Protein AF-A0A7R9QTU4-F1 (afdb_monomer)

Radius of gyration: 20.36 Å; Cα contacts (8 Å, |Δi|>4): 72; chains: 1; bounding box: 44×52×50 Å

InterPro domains:
  IPR015424 Pyridoxal phosphate-dependent transferase [SSF53383] (35-101)

Organism: NCBI:txid334625

pLDDT: mean 74.2, std 18.22, range [35.91, 92.94]

Structure (mmCIF, N/CA/C/O backbone):
data_AF-A0A7R9QTU4-F1
#
_entry.id   AF-A0A7R9QTU4-F1
#
loop_
_atom_site.group_PDB
_atom_site.id
_atom_site.type_symbol
_atom_site.label_atom_id
_atom_site.label_alt_id
_atom_site.label_comp_id
_atom_site.label_asym_id
_atom_site.label_entity_id
_atom_site.label_seq_id
_atom_site.pdbx_PDB_ins_code
_atom_site.Cartn_x
_atom_site.Cartn_y
_atom_site.Cartn_z
_atom_site.occupancy
_atom_site.B_iso_or_equiv
_atom_site.auth_seq_id
_atom_site.auth_comp_id
_atom_site.auth_asym_id
_atom_site.auth_atom_id
_atom_site.pdbx_PDB_model_num
ATOM 1 N N . MET A 1 1 ? 15.751 38.425 15.610 1.00 39.59 1 MET A N 1
ATOM 2 C CA . MET A 1 1 ? 14.755 38.684 14.554 1.00 39.59 1 MET A CA 1
ATOM 3 C C . MET A 1 1 ? 14.793 37.510 13.602 1.00 39.59 1 MET A C 1
ATOM 5 O O . MET A 1 1 ? 15.747 37.362 12.850 1.00 39.59 1 MET A O 1
ATOM 9 N N . GLU A 1 2 ? 13.813 36.627 13.756 1.00 38.44 2 GLU A N 1
ATOM 10 C CA . GLU A 1 2 ? 13.523 35.531 12.838 1.00 38.44 2 GLU A CA 1
ATOM 11 C C . GLU A 1 2 ? 13.206 36.050 11.432 1.00 38.44 2 GLU A C 1
ATOM 13 O O . GLU A 1 2 ? 12.475 37.025 11.258 1.00 38.44 2 GLU A O 1
ATOM 18 N N . SER A 1 3 ? 13.699 35.340 10.424 1.00 39.09 3 SER A N 1
ATOM 19 C CA . SER A 1 3 ? 12.913 35.021 9.230 1.00 39.09 3 SER A CA 1
ATOM 20 C C . SER A 1 3 ? 13.586 33.835 8.546 1.00 39.09 3 SER A C 1
ATOM 22 O O . SER A 1 3 ? 14.649 33.966 7.952 1.00 39.09 3 SER A O 1
ATOM 24 N N . SER A 1 4 ? 13.151 32.620 8.870 1.00 41.69 4 SER A N 1
ATOM 25 C CA . SER A 1 4 ? 11.972 31.949 8.298 1.00 41.69 4 SER A CA 1
ATOM 26 C C . SER A 1 4 ? 12.301 31.353 6.936 1.00 41.69 4 SER A C 1
ATOM 28 O O . SER A 1 4 ? 12.465 32.040 5.927 1.00 41.69 4 SER A O 1
ATOM 30 N N . GLY A 1 5 ? 12.439 30.028 6.968 1.00 42.53 5 GLY A N 1
ATOM 31 C CA . GLY A 1 5 ? 12.763 29.180 5.841 1.00 42.53 5 GLY A CA 1
ATOM 32 C C . GLY A 1 5 ? 11.781 29.336 4.689 1.00 42.53 5 GLY A C 1
ATOM 33 O O . GLY A 1 5 ? 10.567 29.262 4.849 1.00 42.53 5 GLY A O 1
ATOM 34 N N . LYS A 1 6 ? 12.344 29.473 3.493 1.00 39.78 6 LYS A N 1
ATOM 35 C CA . LYS A 1 6 ? 11.637 29.244 2.238 1.00 39.78 6 LYS A CA 1
ATOM 36 C C . LYS A 1 6 ? 11.845 27.785 1.843 1.00 39.78 6 LYS A C 1
ATOM 38 O O . LYS A 1 6 ? 12.727 27.472 1.051 1.00 39.78 6 LYS A O 1
ATOM 43 N N . ARG A 1 7 ? 11.045 26.883 2.407 1.00 44.84 7 ARG A N 1
ATOM 44 C CA . ARG A 1 7 ? 10.741 25.604 1.757 1.00 44.84 7 ARG A CA 1
ATOM 45 C C . ARG A 1 7 ? 9.278 25.656 1.377 1.00 44.84 7 ARG A C 1
ATOM 47 O O . ARG A 1 7 ? 8.449 25.779 2.262 1.00 44.84 7 ARG A O 1
ATOM 54 N N . ASN A 1 8 ? 9.028 25.675 0.073 1.00 38.66 8 ASN A N 1
ATOM 55 C CA . ASN A 1 8 ? 7.932 24.996 -0.618 1.00 38.66 8 ASN A CA 1
ATOM 56 C C . ASN A 1 8 ? 8.049 25.370 -2.098 1.00 38.66 8 ASN A C 1
ATOM 58 O O . ASN A 1 8 ? 7.292 26.175 -2.635 1.00 38.66 8 ASN A O 1
ATOM 62 N N . LYS A 1 9 ? 9.077 24.813 -2.747 1.00 38.50 9 LYS A N 1
ATOM 63 C CA . LYS A 1 9 ? 9.057 24.661 -4.196 1.00 38.50 9 LYS A CA 1
ATOM 64 C C . LYS A 1 9 ? 8.179 23.440 -4.434 1.00 38.50 9 LYS A C 1
ATOM 66 O O . LYS A 1 9 ? 8.579 22.333 -4.104 1.00 38.50 9 LYS A O 1
ATOM 71 N N . VAL A 1 10 ? 6.954 23.676 -4.887 1.00 47.06 10 VAL A N 1
ATOM 72 C CA . VAL A 1 10 ? 6.084 22.622 -5.408 1.00 47.06 10 VAL A CA 1
ATOM 73 C C . VAL A 1 10 ? 6.837 22.017 -6.591 1.00 47.06 10 VAL A C 1
ATOM 75 O O . VAL A 1 10 ? 7.028 22.673 -7.618 1.00 47.06 10 VAL A O 1
ATOM 78 N N . ASP A 1 11 ? 7.392 20.825 -6.391 1.00 44.84 11 ASP A N 1
ATOM 79 C CA . ASP A 1 11 ? 8.145 20.113 -7.413 1.00 44.84 11 ASP A CA 1
ATOM 80 C C . ASP A 1 11 ? 7.155 19.635 -8.485 1.00 44.84 11 ASP A C 1
ATOM 82 O O . ASP A 1 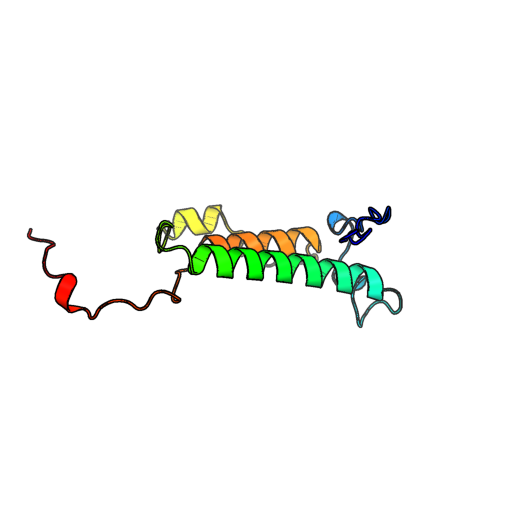11 ? 6.419 18.670 -8.304 1.00 44.84 11 ASP A O 1
ATOM 86 N N . ASN A 1 12 ? 7.121 20.356 -9.609 1.00 43.81 12 ASN A N 1
ATOM 87 C CA . ASN A 1 12 ? 6.246 20.143 -10.770 1.00 43.81 12 ASN A CA 1
ATOM 88 C C . ASN A 1 12 ? 6.561 18.854 -11.564 1.00 43.81 12 ASN A C 1
ATOM 90 O O . ASN A 1 12 ? 6.595 18.876 -12.792 1.00 43.81 12 ASN A O 1
ATOM 94 N N . ASN A 1 13 ? 6.827 17.732 -10.899 1.00 55.62 13 ASN A N 1
ATOM 95 C CA . ASN A 1 13 ? 7.030 16.445 -11.561 1.00 55.62 13 ASN A CA 1
ATOM 96 C C . ASN A 1 13 ? 6.441 15.293 -10.736 1.00 55.62 13 ASN A C 1
ATOM 98 O O . ASN A 1 13 ? 7.142 14.336 -10.408 1.00 55.62 13 ASN A O 1
ATOM 102 N N . THR A 1 14 ? 5.160 15.412 -10.379 1.00 67.56 14 THR A N 1
ATOM 103 C CA . THR A 1 14 ? 4.386 14.351 -9.725 1.00 67.56 14 THR A CA 1
ATOM 104 C C . THR A 1 14 ? 4.372 13.113 -10.617 1.00 67.56 14 THR A C 1
ATOM 106 O O . THR A 1 14 ? 3.795 13.121 -11.707 1.00 67.56 14 THR A O 1
ATOM 109 N N . ILE A 1 15 ? 5.049 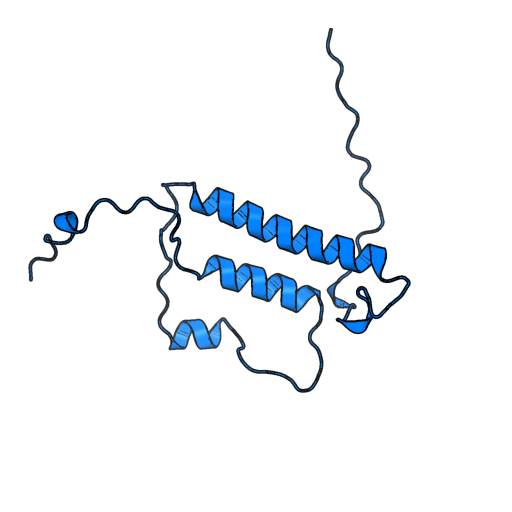12.052 -10.180 1.00 79.06 15 ILE A N 1
ATOM 110 C CA . ILE A 1 15 ? 5.104 10.791 -10.916 1.00 79.06 15 ILE A CA 1
ATOM 111 C C . ILE A 1 15 ? 3.754 10.104 -10.765 1.00 79.06 15 ILE A C 1
ATOM 113 O O . ILE A 1 15 ? 3.276 9.868 -9.658 1.00 79.06 15 ILE A O 1
ATOM 117 N N . ASN A 1 16 ? 3.124 9.780 -11.887 1.00 85.12 16 ASN A N 1
ATOM 118 C CA . ASN A 1 16 ? 1.833 9.120 -11.870 1.00 85.12 16 ASN A CA 1
ATOM 119 C C . ASN A 1 16 ? 2.024 7.600 -11.735 1.00 85.12 16 ASN A C 1
ATOM 121 O O . ASN A 1 16 ? 2.219 6.922 -12.744 1.00 85.12 16 ASN A O 1
ATOM 125 N N . LEU A 1 17 ? 1.968 7.057 -10.507 1.00 85.62 17 LEU A N 1
ATOM 126 C CA . LEU A 1 17 ? 2.239 5.624 -10.290 1.00 85.62 17 LEU A CA 1
ATOM 127 C C . LEU A 1 17 ? 1.147 4.697 -10.867 1.00 85.62 17 LEU A C 1
ATOM 129 O O . LEU A 1 17 ? 1.314 3.484 -10.835 1.00 85.62 17 LEU A O 1
ATOM 133 N N . SER A 1 18 ? 0.021 5.234 -11.368 1.00 88.00 18 SER A N 1
ATOM 134 C CA . SER A 1 18 ? -1.060 4.411 -11.950 1.00 88.00 18 SER A CA 1
ATOM 135 C C . SER A 1 18 ? -0.675 3.826 -13.303 1.00 88.00 18 SER A C 1
ATOM 137 O O . SER A 1 18 ? -1.326 2.917 -13.793 1.00 88.00 18 SER A O 1
ATOM 139 N N . LYS A 1 19 ? 0.384 4.363 -13.914 1.00 88.44 19 LYS A N 1
ATOM 140 C CA . LYS A 1 19 ? 0.927 3.899 -15.191 1.00 88.44 19 LYS A CA 1
ATOM 141 C C . LYS A 1 19 ? 2.196 3.069 -15.027 1.00 88.44 19 LYS A C 1
ATOM 143 O O . LYS A 1 19 ? 2.790 2.701 -16.032 1.00 88.44 19 LYS A O 1
ATOM 148 N N . LEU A 1 20 ? 2.640 2.862 -13.789 1.00 91.06 20 LEU A N 1
ATOM 149 C CA . LEU A 1 20 ? 3.878 2.161 -13.486 1.00 91.06 20 LEU A CA 1
ATOM 150 C C . LEU A 1 20 ? 3.580 0.739 -13.036 1.00 91.06 20 LEU A C 1
ATOM 152 O O . LEU A 1 20 ? 2.601 0.494 -12.328 1.00 91.06 20 LEU A O 1
ATOM 156 N N . LYS A 1 21 ? 4.483 -0.167 -13.389 1.00 92.06 21 LYS A N 1
ATOM 157 C CA . LYS A 1 21 ? 4.521 -1.561 -12.955 1.00 92.06 21 LYS A CA 1
ATOM 158 C C . LYS A 1 21 ? 5.803 -1.826 -12.164 1.00 92.06 21 LYS A C 1
ATOM 160 O O . LYS A 1 21 ? 6.688 -0.979 -12.058 1.00 92.06 21 LYS A O 1
ATOM 165 N N . TYR A 1 22 ? 5.927 -3.040 -11.629 1.00 89.25 22 TYR A N 1
ATOM 166 C CA . TYR A 1 22 ? 7.135 -3.476 -10.917 1.00 89.25 22 TYR A CA 1
ATOM 167 C C . TYR A 1 22 ? 8.406 -3.410 -11.785 1.00 89.25 22 TYR A C 1
ATOM 169 O O . TYR A 1 22 ? 9.505 -3.280 -11.253 1.00 89.25 22 TYR A O 1
ATOM 177 N N . THR A 1 23 ? 8.260 -3.470 -13.112 1.00 92.38 23 THR A N 1
ATOM 178 C CA . THR A 1 23 ? 9.358 -3.371 -14.080 1.00 92.38 23 THR A CA 1
ATOM 179 C C . THR A 1 23 ? 9.979 -1.981 -14.158 1.00 92.38 23 THR A C 1
ATOM 181 O O . THR A 1 23 ? 11.137 -1.877 -14.539 1.00 92.38 23 THR A O 1
ATOM 184 N N . ASP A 1 24 ? 9.245 -0.931 -13.776 1.00 91.56 24 ASP A N 1
ATOM 185 C CA . ASP A 1 24 ? 9.715 0.464 -13.808 1.00 91.56 24 ASP A CA 1
ATOM 186 C C . ASP A 1 24 ? 10.456 0.867 -12.519 1.00 91.56 24 ASP A C 1
ATOM 188 O O . ASP A 1 24 ? 10.830 2.027 -12.325 1.00 91.56 24 ASP A O 1
ATOM 192 N N . LEU A 1 25 ? 10.622 -0.077 -11.588 1.00 92.12 25 LEU A N 1
ATOM 193 C CA . LEU A 1 25 ? 11.275 0.133 -10.302 1.00 92.12 25 LEU A CA 1
ATOM 194 C C . LEU A 1 25 ? 12.684 -0.461 -10.293 1.00 92.12 25 LEU A C 1
ATOM 196 O O . LEU A 1 25 ? 13.028 -1.353 -11.071 1.00 92.12 25 LEU A O 1
ATOM 200 N N . PHE A 1 26 ? 13.504 -0.002 -9.352 1.00 88.75 26 PHE A N 1
ATOM 201 C CA . PHE A 1 26 ? 14.792 -0.627 -9.096 1.00 88.75 26 PHE A CA 1
ATOM 202 C C . PHE A 1 26 ? 14.636 -2.039 -8.513 1.00 88.75 26 PHE A C 1
ATOM 204 O O . PHE A 1 26 ? 13.756 -2.262 -7.681 1.00 88.75 26 PHE A O 1
ATOM 211 N N . PRO A 1 27 ? 15.527 -2.981 -8.877 1.00 90.38 27 PRO A N 1
ATOM 212 C CA . PRO A 1 27 ? 16.678 -2.834 -9.780 1.00 90.38 27 PRO A CA 1
ATOM 213 C C . PRO A 1 27 ? 16.375 -3.146 -11.262 1.00 90.38 27 PRO A C 1
ATOM 215 O O . PRO A 1 27 ? 17.315 -3.311 -12.030 1.00 90.38 27 PRO A O 1
ATOM 218 N N . ILE A 1 28 ? 15.105 -3.285 -11.663 1.00 91.56 28 ILE A N 1
ATOM 219 C CA . ILE A 1 28 ? 14.728 -3.753 -13.008 1.00 91.56 28 ILE A CA 1
ATOM 220 C C . ILE A 1 28 ? 14.952 -2.672 -14.073 1.00 91.56 28 ILE A C 1
ATOM 222 O O . ILE A 1 28 ? 15.561 -2.960 -15.101 1.00 91.56 28 ILE A O 1
ATOM 226 N N . ASP A 1 29 ? 14.506 -1.440 -13.821 1.00 90.44 29 ASP A N 1
ATOM 227 C CA . ASP A 1 29 ? 14.805 -0.289 -14.681 1.00 90.44 29 ASP A CA 1
ATOM 228 C C . ASP A 1 29 ? 15.965 0.527 -14.099 1.00 90.44 29 ASP A C 1
ATOM 230 O O . ASP A 1 29 ? 15.873 1.052 -12.989 1.00 90.44 29 ASP A O 1
ATOM 234 N N . GLU A 1 30 ? 17.044 0.703 -14.864 1.00 87.62 30 GLU A N 1
ATOM 235 C CA . GLU A 1 30 ? 18.194 1.540 -14.496 1.00 87.62 30 GLU A CA 1
ATOM 236 C C . GLU A 1 30 ? 17.821 3.024 -14.302 1.00 87.62 30 GLU A C 1
ATOM 238 O O . GLU A 1 30 ? 18.484 3.747 -13.553 1.00 87.62 30 GLU A O 1
ATOM 243 N N . ASN A 1 31 ? 16.724 3.484 -14.913 1.00 88.38 31 ASN A N 1
ATOM 244 C CA . ASN A 1 31 ? 16.171 4.827 -14.719 1.00 88.38 31 ASN A CA 1
ATOM 245 C C . ASN A 1 31 ? 15.062 4.876 -13.651 1.00 88.38 31 ASN A C 1
ATOM 247 O O . ASN A 1 31 ? 14.527 5.952 -13.352 1.00 88.38 31 ASN A O 1
ATOM 251 N N . GLY A 1 32 ? 14.790 3.746 -12.992 1.00 88.19 32 GLY A N 1
ATOM 252 C CA . GLY A 1 32 ? 13.737 3.558 -11.996 1.00 88.19 32 GLY A CA 1
ATOM 253 C C . GLY A 1 32 ? 13.953 4.299 -10.670 1.00 88.19 32 GLY A C 1
ATOM 254 O O . GLY A 1 32 ? 13.143 4.179 -9.750 1.00 88.19 32 GLY A O 1
ATOM 255 N N . SER A 1 33 ? 15.010 5.106 -10.532 1.00 90.31 33 SER A N 1
ATOM 256 C CA . SER A 1 33 ? 15.338 5.825 -9.289 1.00 90.31 33 SER A CA 1
ATOM 257 C C . SER A 1 33 ? 14.207 6.720 -8.791 1.00 90.31 33 SER A C 1
ATOM 259 O O . SER A 1 33 ? 13.814 6.660 -7.623 1.00 90.31 33 SER A O 1
ATOM 261 N N . LYS A 1 34 ? 13.667 7.554 -9.683 1.00 89.62 34 LYS A N 1
ATOM 262 C CA . LYS A 1 34 ? 12.584 8.483 -9.356 1.00 89.62 34 LYS A CA 1
ATOM 263 C C . LYS A 1 34 ? 11.283 7.757 -8.976 1.00 89.62 34 LYS A C 1
ATOM 265 O O . LYS A 1 34 ? 10.779 8.049 -7.892 1.00 89.62 34 LYS A O 1
ATOM 270 N N . PRO A 1 35 ? 10.745 6.824 -9.790 1.00 90.19 35 PRO A N 1
ATOM 271 C CA . PRO A 1 35 ? 9.515 6.113 -9.440 1.00 90.19 35 PRO A CA 1
ATOM 272 C C . PRO A 1 35 ? 9.665 5.248 -8.186 1.00 90.19 35 PRO A C 1
ATOM 274 O O . PRO A 1 35 ? 8.762 5.239 -7.354 1.00 90.19 35 PRO A O 1
ATOM 277 N N . THR A 1 36 ? 10.824 4.613 -7.980 1.00 90.75 36 THR A N 1
ATOM 278 C CA . THR A 1 36 ? 11.104 3.853 -6.749 1.00 90.75 36 THR A CA 1
ATOM 279 C C . THR A 1 36 ? 11.069 4.749 -5.520 1.00 90.75 36 THR A C 1
ATOM 281 O O . THR A 1 36 ? 10.443 4.405 -4.520 1.00 90.75 36 THR A O 1
ATOM 284 N N . LYS A 1 37 ? 11.712 5.921 -5.582 1.00 91.94 37 LYS A N 1
ATOM 285 C CA . LYS A 1 37 ? 11.699 6.871 -4.468 1.00 91.94 37 LYS A CA 1
ATOM 286 C C . LYS A 1 37 ? 10.280 7.335 -4.146 1.00 91.94 37 LYS A C 1
ATOM 288 O O . LYS A 1 37 ? 9.914 7.354 -2.977 1.00 91.94 37 LYS A O 1
ATOM 293 N N . GLU A 1 38 ? 9.503 7.699 -5.161 1.00 90.94 38 GLU A N 1
ATOM 294 C CA . GLU A 1 38 ? 8.124 8.161 -4.976 1.00 90.94 38 GLU A CA 1
ATOM 295 C C . GLU A 1 38 ? 7.234 7.069 -4.369 1.00 90.94 38 GLU A C 1
ATOM 297 O O . GLU A 1 38 ? 6.524 7.323 -3.400 1.00 90.94 38 GLU A O 1
ATOM 302 N N . PHE A 1 39 ? 7.331 5.836 -4.875 1.00 90.81 39 PHE A N 1
ATOM 303 C CA . PHE A 1 39 ? 6.626 4.685 -4.314 1.00 90.81 39 PHE A CA 1
ATOM 304 C C . PHE A 1 39 ? 6.943 4.491 -2.825 1.00 90.81 39 PHE A C 1
ATOM 306 O O . PHE A 1 39 ? 6.034 4.415 -1.999 1.00 90.81 39 PHE A O 1
ATOM 313 N N . LEU A 1 40 ? 8.229 4.473 -2.463 1.00 92.94 40 LEU A N 1
ATOM 314 C CA . LEU A 1 40 ? 8.650 4.289 -1.073 1.00 92.94 40 LEU A CA 1
ATOM 315 C C . LEU A 1 40 ? 8.203 5.440 -0.165 1.00 92.94 40 LEU A C 1
ATOM 317 O O . LEU A 1 40 ? 7.835 5.194 0.982 1.00 92.94 40 LEU A O 1
ATOM 321 N N . LEU A 1 41 ? 8.213 6.682 -0.660 1.00 92.50 41 LEU A N 1
ATOM 322 C CA . LEU A 1 41 ? 7.722 7.836 0.097 1.00 92.50 41 LEU A CA 1
ATOM 323 C C . LEU A 1 41 ? 6.228 7.709 0.409 1.00 92.50 41 LEU A C 1
ATOM 325 O O . LEU A 1 41 ? 5.852 7.915 1.559 1.00 92.50 41 LEU A O 1
ATOM 329 N N . GLN A 1 42 ? 5.402 7.305 -0.561 1.00 90.81 42 GLN A N 1
ATOM 330 C CA . GLN A 1 42 ? 3.966 7.101 -0.329 1.00 90.81 42 GLN A CA 1
ATOM 331 C C . GLN A 1 42 ? 3.698 5.964 0.664 1.00 90.81 42 GLN A C 1
ATOM 333 O O . GLN A 1 42 ? 2.849 6.099 1.542 1.00 90.81 42 GLN A O 1
ATOM 338 N N . VAL A 1 43 ? 4.448 4.860 0.586 1.00 91.12 43 VAL A N 1
ATOM 339 C CA . VAL A 1 43 ? 4.335 3.769 1.571 1.00 91.12 43 VAL A CA 1
ATOM 340 C C . VAL A 1 43 ? 4.718 4.257 2.972 1.00 91.12 43 VAL A C 1
ATOM 342 O O . VAL A 1 43 ? 4.004 3.983 3.935 1.00 91.12 43 VAL A O 1
ATOM 345 N N . MET A 1 44 ? 5.808 5.018 3.097 1.00 92.12 44 MET A N 1
ATOM 346 C CA . MET A 1 44 ? 6.231 5.588 4.379 1.00 92.12 44 MET A CA 1
ATOM 347 C C . MET A 1 44 ? 5.223 6.586 4.946 1.00 92.12 44 MET A C 1
ATOM 349 O O . MET A 1 44 ? 4.986 6.570 6.150 1.00 92.12 44 MET A O 1
ATOM 353 N N . GLU A 1 45 ? 4.601 7.416 4.109 1.00 91.00 45 GLU A N 1
ATOM 354 C CA . GLU A 1 45 ? 3.534 8.329 4.529 1.00 91.00 45 GLU A CA 1
ATOM 355 C C . GLU A 1 45 ? 2.351 7.560 5.131 1.00 91.00 45 GLU A C 1
ATOM 357 O O . GLU A 1 45 ? 1.906 7.885 6.228 1.00 91.00 45 GLU A O 1
ATOM 362 N N . ILE A 1 46 ? 1.917 6.466 4.491 1.00 90.19 46 ILE A N 1
ATOM 363 C CA . ILE A 1 4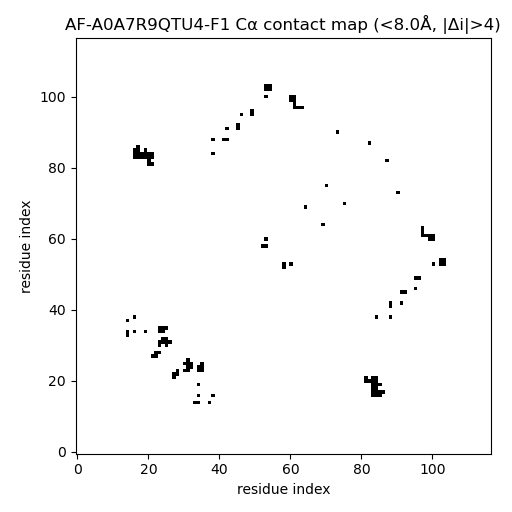6 ? 0.858 5.599 5.031 1.00 90.19 46 ILE A CA 1
ATOM 364 C C . ILE A 1 46 ? 1.279 4.989 6.380 1.00 90.19 46 ILE A C 1
ATOM 366 O O . ILE A 1 46 ? 0.471 4.924 7.310 1.00 90.19 46 ILE A O 1
ATOM 370 N N . CYS A 1 47 ? 2.531 4.543 6.513 1.00 88.19 47 CYS A N 1
ATOM 371 C CA . CYS A 1 47 ? 3.037 4.006 7.776 1.00 88.19 47 CYS A CA 1
ATOM 372 C C . CYS A 1 47 ? 3.054 5.061 8.893 1.00 88.19 47 CYS A C 1
ATOM 374 O O . CYS A 1 47 ? 2.657 4.754 10.016 1.00 88.19 47 CYS A O 1
ATOM 376 N N . LEU A 1 48 ? 3.492 6.288 8.601 1.00 87.19 48 LEU A N 1
ATOM 377 C CA . LEU A 1 48 ? 3.515 7.390 9.568 1.00 87.19 48 LEU A CA 1
ATOM 378 C C . LEU A 1 48 ? 2.098 7.782 9.996 1.00 87.19 48 LEU A C 1
ATOM 380 O O . LEU A 1 48 ? 1.822 7.839 11.193 1.00 87.19 48 LEU A O 1
ATOM 384 N N . ASP A 1 49 ? 1.179 7.911 9.039 1.00 86.56 49 ASP A N 1
ATOM 385 C CA . ASP A 1 49 ? -0.246 8.125 9.301 1.00 86.56 49 ASP A CA 1
ATOM 386 C C . ASP A 1 49 ? -0.828 7.046 10.221 1.00 86.56 49 ASP A C 1
ATOM 388 O O . ASP A 1 49 ? -1.647 7.329 11.102 1.00 86.56 49 ASP A O 1
ATOM 392 N N . PHE A 1 50 ? -0.437 5.787 10.008 1.00 83.12 50 PHE A N 1
ATOM 393 C CA . PHE A 1 50 ? -0.863 4.680 10.854 1.00 83.12 50 PHE A CA 1
ATOM 394 C C . PHE A 1 50 ? -0.279 4.779 12.268 1.00 83.12 50 PHE A C 1
ATOM 396 O O . PHE A 1 50 ? -1.004 4.529 13.232 1.00 83.12 50 PHE A O 1
ATOM 403 N N . ILE A 1 51 ? 0.995 5.150 12.414 1.00 83.31 51 ILE A N 1
ATOM 404 C CA . ILE A 1 51 ? 1.646 5.334 13.719 1.00 83.31 51 ILE A CA 1
ATOM 405 C C . ILE A 1 51 ? 0.952 6.451 14.505 1.00 83.31 51 ILE A C 1
ATOM 407 O O . ILE A 1 51 ? 0.583 6.240 15.661 1.00 83.31 51 ILE A O 1
ATOM 411 N N . ASP A 1 52 ? 0.700 7.598 13.874 1.00 83.38 52 ASP A N 1
ATOM 412 C CA . ASP A 1 52 ? 0.024 8.733 14.508 1.00 83.38 52 ASP A CA 1
ATOM 413 C C . ASP A 1 52 ? -1.391 8.352 14.959 1.00 83.38 52 ASP A C 1
ATOM 415 O O . ASP A 1 52 ? -1.760 8.551 16.119 1.00 83.38 52 ASP A O 1
ATOM 419 N N . LYS A 1 53 ? -2.160 7.690 14.084 1.00 78.00 53 LYS A N 1
ATOM 420 C CA . LYS A 1 53 ? -3.501 7.178 14.419 1.00 78.00 53 LYS A CA 1
ATOM 421 C C . LYS A 1 53 ? -3.477 6.062 15.458 1.00 78.00 53 LYS A C 1
ATOM 423 O O . LYS A 1 53 ? -4.489 5.839 16.116 1.00 78.00 53 LYS A O 1
ATOM 428 N N . SER A 1 54 ? -2.393 5.303 15.576 1.00 70.88 54 SER A N 1
ATOM 429 C CA . SER A 1 54 ? -2.274 4.233 16.573 1.00 70.88 54 SER A CA 1
ATOM 430 C C . SER A 1 54 ? -1.934 4.769 17.957 1.00 70.88 54 SER A C 1
ATOM 432 O O . SER A 1 54 ? -2.340 4.174 18.949 1.00 70.88 54 SER A O 1
ATOM 434 N N . ASN A 1 55 ? -1.236 5.903 18.027 1.00 72.12 55 ASN A N 1
ATOM 435 C CA . ASN A 1 55 ? -0.916 6.581 19.282 1.00 72.12 55 ASN A CA 1
ATOM 436 C C . ASN A 1 55 ? -2.071 7.452 19.812 1.00 72.12 55 ASN A C 1
ATOM 438 O O . ASN A 1 55 ? -2.072 7.827 20.987 1.00 72.12 55 ASN A O 1
ATOM 442 N N . ASP A 1 56 ? -3.062 7.770 18.976 1.00 73.19 56 ASP A N 1
ATOM 443 C CA . ASP A 1 56 ? -4.258 8.504 19.384 1.00 73.19 56 ASP A CA 1
ATOM 444 C C . ASP A 1 56 ? -5.266 7.600 20.122 1.00 73.19 56 ASP A C 1
ATOM 446 O O . ASP A 1 56 ? -6.011 6.828 19.514 1.00 73.19 56 ASP A O 1
ATOM 450 N N . ARG A 1 57 ? -5.340 7.765 21.450 1.00 63.41 57 ARG A N 1
ATOM 451 C CA . ARG A 1 57 ? -6.258 7.048 22.360 1.00 63.41 57 ARG A CA 1
ATOM 452 C C . ARG A 1 57 ? -7.747 7.336 22.126 1.00 63.41 57 ARG A C 1
ATOM 454 O O . ARG A 1 57 ? -8.592 6.699 22.747 1.00 63.41 57 ARG A O 1
ATOM 461 N N . THR A 1 58 ? -8.093 8.313 21.286 1.00 64.56 58 THR A N 1
ATOM 462 C CA . THR A 1 58 ? -9.493 8.606 20.927 1.00 64.56 58 THR A CA 1
ATOM 463 C C . THR A 1 58 ? -9.983 7.791 19.732 1.00 64.56 58 THR A C 1
ATOM 465 O O . THR A 1 58 ? -11.183 7.745 19.449 1.00 64.56 58 THR A O 1
ATOM 468 N N . THR A 1 59 ? -9.072 7.118 19.030 1.00 60.75 59 THR A N 1
ATOM 469 C CA . THR A 1 59 ? -9.403 6.321 17.852 1.00 60.75 59 THR A CA 1
ATOM 470 C C . THR A 1 59 ? -9.798 4.898 18.237 1.00 60.75 59 THR A C 1
ATOM 472 O O . THR A 1 59 ? -9.301 4.325 19.203 1.00 60.75 59 THR A O 1
ATOM 475 N N . LYS A 1 60 ? -10.702 4.286 17.463 1.00 61.00 60 LYS A N 1
ATOM 476 C CA . LYS A 1 60 ? -11.106 2.893 17.696 1.00 61.00 60 LYS A CA 1
ATOM 477 C C . LYS A 1 60 ? -9.883 1.969 17.581 1.00 61.00 60 LYS A C 1
ATOM 479 O O . LYS A 1 60 ? -9.137 2.054 16.604 1.00 61.00 60 LYS A O 1
ATOM 484 N N . ILE A 1 61 ? -9.729 1.074 18.561 1.00 60.47 61 ILE A N 1
ATOM 485 C CA . ILE A 1 61 ? -8.695 0.021 18.613 1.00 60.47 61 ILE A CA 1
ATOM 486 C C . ILE A 1 61 ? -8.796 -0.897 17.386 1.00 60.47 61 ILE A C 1
ATOM 488 O O . ILE A 1 61 ? -7.792 -1.343 16.832 1.00 60.47 61 ILE A O 1
ATOM 492 N N . LEU A 1 62 ? -10.031 -1.152 16.950 1.00 67.19 62 LEU A N 1
ATOM 493 C CA . LEU A 1 62 ? -10.358 -1.952 15.782 1.00 67.19 62 LEU A CA 1
ATOM 494 C C . LEU A 1 62 ? -11.736 -1.546 15.253 1.00 67.19 62 LEU A C 1
ATOM 496 O O . LEU A 1 62 ? -12.687 -1.393 16.024 1.00 67.19 62 LEU A O 1
ATOM 500 N N . GLU A 1 63 ? -11.863 -1.430 13.935 1.00 67.31 63 GLU A N 1
ATOM 501 C CA . GLU A 1 63 ? -13.164 -1.485 13.277 1.00 67.31 63 GLU A CA 1
ATOM 502 C C . GLU A 1 63 ? -13.427 -2.940 12.882 1.00 67.31 63 GLU A C 1
ATOM 504 O O . GLU A 1 63 ? -12.845 -3.457 11.927 1.00 67.31 63 GLU A O 1
ATOM 509 N N . PHE A 1 64 ? -14.233 -3.642 13.683 1.00 73.62 64 PHE A N 1
ATOM 510 C CA . PHE A 1 64 ? -14.486 -5.065 13.470 1.00 73.62 64 PHE A CA 1
ATOM 511 C C . PHE A 1 64 ? -15.333 -5.277 12.216 1.00 73.62 64 PHE A C 1
ATOM 513 O O . PHE A 1 64 ? -16.441 -4.753 12.118 1.00 73.62 64 PHE A O 1
ATOM 520 N N . HIS A 1 65 ? -14.820 -6.098 11.305 1.00 79.69 65 HIS A N 1
ATOM 521 C CA . HIS A 1 65 ? -15.508 -6.533 10.097 1.00 79.69 65 HIS A CA 1
ATOM 522 C C . HIS A 1 65 ? -15.556 -8.056 10.075 1.00 79.69 65 HIS A C 1
ATOM 524 O O . HIS A 1 65 ? -14.587 -8.731 10.434 1.00 79.69 65 HIS A O 1
ATOM 530 N N . LYS A 1 66 ? -16.682 -8.617 9.635 1.00 78.88 66 LYS A N 1
ATOM 531 C CA . LYS A 1 66 ? -16.797 -10.066 9.456 1.00 78.88 66 LYS A CA 1
ATOM 532 C C . LYS A 1 66 ? -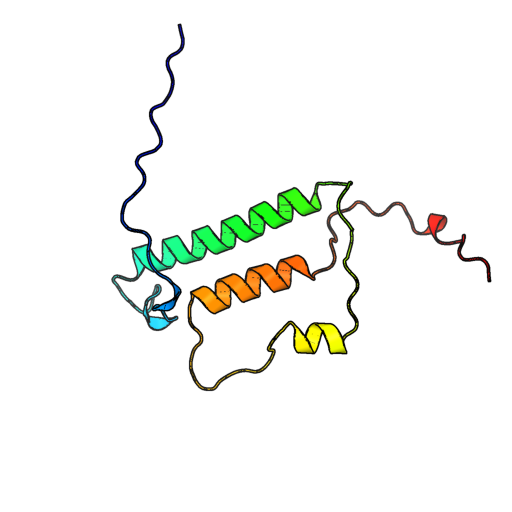15.875 -10.523 8.319 1.00 78.88 66 LYS A C 1
ATOM 534 O O . LYS A 1 66 ? -15.666 -9.773 7.365 1.00 78.88 66 LYS A O 1
ATOM 539 N N . PRO A 1 67 ? -15.396 -11.780 8.335 1.00 81.38 67 PRO A N 1
ATOM 540 C CA . PRO A 1 67 ? -14.549 -12.304 7.262 1.00 81.38 67 PRO A CA 1
ATOM 541 C C . PRO A 1 67 ? -15.150 -12.138 5.857 1.00 81.38 67 PRO A C 1
ATOM 543 O O . PRO A 1 67 ? -14.424 -11.877 4.905 1.00 81.38 67 PRO A O 1
ATOM 546 N N . GLU A 1 68 ? -16.473 -12.256 5.715 1.00 83.38 68 GLU A N 1
ATOM 547 C CA . GLU A 1 68 ? -17.173 -12.056 4.437 1.00 83.38 68 GLU A CA 1
ATOM 548 C C . GLU A 1 68 ? -17.189 -10.596 3.967 1.00 83.38 68 GLU A C 1
ATOM 550 O O . GLU A 1 68 ? -17.207 -10.341 2.767 1.00 83.38 68 GLU A O 1
ATOM 555 N N . GLU A 1 69 ? -17.188 -9.639 4.896 1.00 80.31 69 GLU A N 1
ATOM 556 C CA . GLU A 1 69 ? -17.122 -8.207 4.592 1.00 80.31 69 GLU A CA 1
ATOM 557 C C . GLU A 1 69 ? -15.700 -7.836 4.165 1.00 80.31 69 GLU A C 1
ATOM 559 O O . GLU A 1 69 ? -15.519 -7.189 3.137 1.00 80.31 69 GLU A O 1
ATOM 564 N N . LEU A 1 70 ? -14.686 -8.347 4.873 1.00 80.25 70 LEU A N 1
ATOM 565 C CA . LEU A 1 70 ? -13.277 -8.164 4.508 1.00 80.25 70 LEU A CA 1
ATOM 566 C C . LEU A 1 70 ? -12.956 -8.763 3.136 1.00 80.25 70 LEU A C 1
ATOM 568 O O . LEU A 1 70 ? -12.300 -8.115 2.335 1.00 80.25 70 LEU A O 1
ATOM 572 N N . LYS A 1 71 ? -13.478 -9.952 2.813 1.00 80.81 71 LYS A N 1
ATOM 573 C CA . LYS A 1 71 ? -13.312 -10.568 1.482 1.00 80.81 71 LYS A CA 1
ATOM 574 C C . LYS A 1 71 ? -13.967 -9.789 0.336 1.00 80.81 71 LYS A C 1
ATOM 576 O O . LYS A 1 71 ? -13.675 -10.074 -0.816 1.00 80.81 71 LYS A O 1
ATOM 581 N N . LYS A 1 72 ? -14.889 -8.866 0.630 1.00 79.44 72 LYS A N 1
ATOM 582 C CA . LYS A 1 72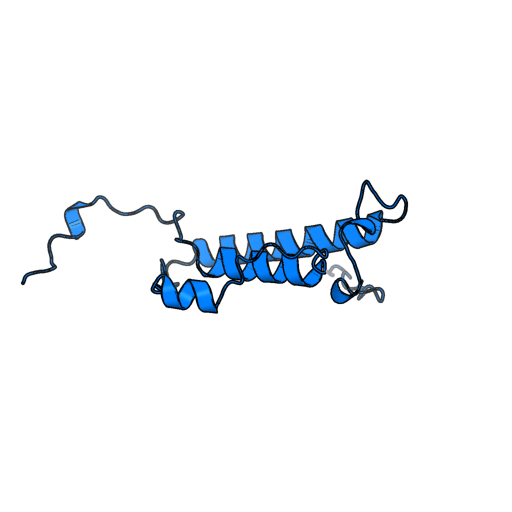 ? -15.475 -7.955 -0.371 1.00 79.44 72 LYS A CA 1
ATOM 583 C C . LYS A 1 72 ? -14.688 -6.653 -0.496 1.00 79.44 72 LYS A C 1
ATOM 585 O O . LYS A 1 72 ? -14.751 -6.018 -1.540 1.00 79.44 72 LYS A O 1
ATOM 590 N N . LEU A 1 73 ? -14.016 -6.245 0.579 1.00 76.69 73 LEU A N 1
ATOM 591 C CA . LEU A 1 73 ? -13.179 -5.047 0.636 1.00 76.69 73 LEU A CA 1
ATOM 592 C C . LEU A 1 73 ? -11.796 -5.292 0.028 1.00 76.69 73 LEU A C 1
ATOM 594 O O . LEU A 1 73 ? -11.257 -4.411 -0.626 1.00 76.69 73 LEU A O 1
ATOM 598 N N . PHE A 1 74 ? -11.251 -6.488 0.232 1.00 80.25 74 PHE A N 1
ATOM 599 C CA . PHE A 1 74 ? -9.940 -6.891 -0.249 1.00 80.25 74 PHE A CA 1
ATOM 600 C C . PHE A 1 74 ? -10.074 -7.930 -1.351 1.00 80.25 74 PHE A C 1
ATOM 602 O O . PHE A 1 74 ? -10.655 -9.000 -1.139 1.00 80.25 74 PHE A O 1
ATOM 609 N N . ASP A 1 75 ? -9.484 -7.636 -2.505 1.00 80.00 75 ASP A N 1
ATOM 610 C CA . ASP A 1 75 ? -9.252 -8.649 -3.520 1.00 80.00 75 ASP A CA 1
ATOM 611 C C . ASP A 1 75 ? -7.982 -9.433 -3.166 1.00 80.00 75 ASP A C 1
ATOM 613 O O . ASP A 1 75 ? -6.864 -8.947 -3.303 1.00 80.00 75 ASP A O 1
ATOM 617 N N . PHE A 1 76 ? -8.168 -10.651 -2.657 1.00 81.75 76 PHE A N 1
ATOM 618 C CA . PHE A 1 76 ? -7.072 -11.577 -2.363 1.00 81.75 76 PHE A CA 1
ATOM 619 C C . PHE A 1 76 ? -6.723 -12.477 -3.557 1.00 81.75 76 PHE A C 1
ATOM 621 O O . PHE A 1 76 ? -5.958 -13.432 -3.394 1.00 81.75 76 PHE A O 1
ATOM 628 N N . SER A 1 77 ? -7.319 -12.247 -4.733 1.00 84.19 77 SER A N 1
ATOM 629 C CA . SER A 1 77 ? -6.941 -12.974 -5.940 1.00 84.19 77 SER A CA 1
ATOM 630 C C . SER A 1 77 ? -5.531 -12.574 -6.377 1.00 84.19 77 SER A C 1
ATOM 632 O O . SER A 1 77 ? -5.103 -11.433 -6.223 1.00 84.19 77 SER A O 1
ATOM 634 N N . ILE A 1 78 ? -4.776 -13.550 -6.881 1.00 83.94 78 ILE A N 1
ATOM 635 C CA . ILE A 1 78 ? -3.449 -13.317 -7.448 1.00 83.94 78 ILE A CA 1
ATOM 636 C C . ILE A 1 78 ? -3.642 -13.325 -8.966 1.00 83.94 78 ILE A C 1
ATOM 638 O O . ILE A 1 78 ? -3.846 -14.408 -9.521 1.00 83.94 78 ILE A O 1
ATOM 642 N N . PRO A 1 79 ? -3.667 -12.156 -9.628 1.00 85.81 79 PRO A N 1
ATOM 643 C CA . PRO A 1 79 ? -3.833 -12.094 -11.073 1.00 85.81 79 PRO A CA 1
ATOM 644 C C . PRO A 1 79 ? -2.578 -12.602 -11.794 1.00 85.81 79 PRO A C 1
ATOM 646 O O . PRO A 1 79 ? -1.465 -12.480 -11.282 1.00 85.81 79 PRO A O 1
ATOM 649 N N . ASP A 1 80 ? -2.762 -13.130 -13.007 1.00 86.88 80 ASP A N 1
ATOM 650 C CA . ASP A 1 80 ? -1.649 -13.516 -13.889 1.00 86.88 80 ASP A CA 1
ATOM 651 C C . ASP A 1 80 ? -0.865 -12.286 -14.389 1.00 86.88 80 ASP A C 1
ATOM 653 O O . ASP A 1 80 ? 0.342 -12.355 -14.616 1.00 86.88 80 ASP A O 1
ATOM 657 N N . GLU A 1 81 ? -1.550 -11.147 -14.532 1.00 86.75 81 GLU A N 1
ATOM 658 C CA . GLU A 1 81 ? -0.964 -9.870 -14.944 1.00 86.75 81 GLU A CA 1
ATOM 659 C C . GLU A 1 81 ? -0.559 -9.016 -13.731 1.00 86.75 81 GLU A C 1
ATOM 661 O O . GLU A 1 81 ? -1.294 -8.947 -12.741 1.00 86.75 81 GLU A O 1
ATOM 666 N N . PRO A 1 82 ? 0.576 -8.296 -13.797 1.00 85.75 82 PRO A N 1
ATOM 667 C CA . PRO A 1 82 ? 1.044 -7.478 -12.689 1.00 85.75 82 PRO A CA 1
ATOM 668 C C . PRO A 1 82 ? 0.123 -6.281 -12.432 1.00 85.75 82 PRO A C 1
ATOM 670 O O . PRO A 1 82 ? -0.288 -5.565 -13.351 1.00 85.75 82 PRO A O 1
ATOM 673 N N . LEU A 1 83 ? -0.128 -5.999 -11.155 1.00 86.50 83 LEU A N 1
ATOM 674 C CA . LEU A 1 83 ? -0.867 -4.816 -10.717 1.00 86.50 83 LEU A CA 1
ATOM 675 C C . LEU A 1 83 ? -0.058 -3.525 -10.918 1.00 86.50 83 LEU A C 1
ATOM 677 O O . LEU A 1 83 ? 1.174 -3.533 -10.986 1.00 86.50 83 LEU A O 1
ATOM 681 N N . ASP A 1 84 ? -0.771 -2.404 -11.029 1.00 91.56 84 ASP A N 1
ATOM 682 C CA . ASP A 1 84 ? -0.158 -1.073 -11.047 1.00 91.56 84 ASP A CA 1
ATOM 683 C C . ASP A 1 84 ? 0.425 -0.719 -9.678 1.00 91.56 84 ASP A C 1
ATOM 685 O O . ASP A 1 84 ? -0.122 -1.084 -8.636 1.00 91.56 84 ASP A O 1
ATOM 689 N N . ILE A 1 85 ? 1.494 0.077 -9.664 1.00 91.00 85 ILE A N 1
ATOM 690 C CA . ILE A 1 85 ? 2.129 0.511 -8.414 1.00 91.00 85 ILE A CA 1
ATOM 691 C C . ILE A 1 85 ? 1.157 1.312 -7.530 1.00 91.00 85 ILE A C 1
ATOM 693 O O . ILE A 1 85 ? 1.187 1.162 -6.310 1.00 91.00 85 ILE A O 1
ATOM 697 N N . GLN A 1 86 ? 0.248 2.115 -8.105 1.00 90.44 86 GLN A N 1
ATOM 698 C CA . GLN A 1 86 ? -0.806 2.774 -7.310 1.00 90.44 86 GLN A CA 1
ATOM 699 C C . GLN A 1 86 ? -1.726 1.783 -6.594 1.00 90.44 86 GLN A C 1
ATOM 701 O O . GLN A 1 86 ? -2.145 2.071 -5.475 1.00 90.44 86 GLN A O 1
ATOM 706 N N . GLN A 1 87 ? -2.045 0.642 -7.211 1.00 89.19 87 GLN A N 1
ATOM 707 C CA . GLN A 1 87 ? -2.926 -0.339 -6.585 1.00 89.19 87 GLN A CA 1
ATOM 708 C C . GLN A 1 87 ? -2.264 -0.919 -5.336 1.00 89.19 87 GLN A C 1
ATOM 710 O O . GLN A 1 87 ? -2.869 -0.896 -4.274 1.00 89.19 87 GLN A O 1
ATOM 715 N N . ILE A 1 88 ? -0.978 -1.273 -5.424 1.00 89.38 88 ILE A N 1
ATOM 716 C CA . ILE A 1 88 ? -0.198 -1.775 -4.283 1.00 89.38 88 ILE A CA 1
ATOM 717 C C . ILE A 1 88 ? -0.179 -0.757 -3.131 1.00 89.38 88 ILE A C 1
ATOM 719 O O . ILE A 1 88 ? -0.345 -1.122 -1.970 1.00 89.38 88 ILE A O 1
ATOM 723 N N . VAL A 1 89 ? -0.010 0.535 -3.434 1.00 90.19 89 VAL A N 1
ATOM 724 C CA . VAL A 1 89 ? -0.052 1.601 -2.415 1.00 90.19 89 VAL A CA 1
ATOM 725 C C . VAL A 1 89 ? -1.430 1.677 -1.742 1.00 90.19 89 VAL A C 1
ATOM 727 O O . VAL A 1 89 ? -1.513 1.852 -0.524 1.00 90.19 89 VAL A O 1
ATOM 730 N N . ASN A 1 90 ? -2.513 1.531 -2.508 1.00 88.88 90 ASN A N 1
ATOM 731 C CA . ASN A 1 90 ? -3.870 1.503 -1.961 1.00 88.88 90 ASN A CA 1
ATOM 732 C C . ASN A 1 90 ? -4.108 0.255 -1.103 1.00 88.88 90 ASN A C 1
ATOM 734 O O . ASN A 1 90 ? -4.612 0.385 0.011 1.00 88.88 90 ASN A O 1
ATOM 738 N N . ASP A 1 91 ? -3.643 -0.909 -1.552 1.00 87.44 91 ASP A N 1
ATOM 739 C CA . ASP A 1 91 ? -3.745 -2.163 -0.808 1.00 87.44 91 ASP A CA 1
ATOM 740 C C . ASP A 1 91 ? -2.998 -2.067 0.533 1.00 87.44 91 ASP A C 1
ATOM 742 O O . ASP A 1 91 ? -3.519 -2.481 1.569 1.00 87.44 91 ASP A O 1
ATOM 746 N N . CYS A 1 92 ? -1.810 -1.442 0.560 1.00 88.94 92 CYS A N 1
ATOM 747 C CA . CYS A 1 92 ? -1.087 -1.158 1.804 1.00 88.94 92 CYS A CA 1
ATOM 748 C C . CYS A 1 92 ? -1.893 -0.258 2.752 1.00 88.94 92 CYS A C 1
ATOM 750 O O . CYS A 1 92 ? -1.915 -0.496 3.962 1.00 88.94 92 CYS A O 1
ATOM 752 N N . ARG A 1 93 ? -2.563 0.773 2.221 1.00 88.00 93 ARG A N 1
ATOM 753 C CA . ARG A 1 93 ? -3.403 1.678 3.018 1.00 88.00 93 ARG A CA 1
ATOM 754 C C . ARG A 1 93 ? -4.583 0.940 3.635 1.00 88.00 93 ARG A C 1
ATOM 756 O O . ARG A 1 93 ? -4.840 1.108 4.828 1.00 88.00 93 ARG A O 1
ATOM 763 N N . ASP A 1 94 ? -5.274 0.125 2.851 1.00 86.19 94 ASP A N 1
ATOM 764 C CA . ASP A 1 94 ? -6.432 -0.619 3.331 1.00 86.19 94 ASP A CA 1
ATOM 765 C C . ASP A 1 94 ? -6.010 -1.700 4.332 1.00 86.19 94 ASP A C 1
ATOM 767 O O . ASP A 1 94 ? -6.602 -1.800 5.409 1.00 86.19 94 ASP A O 1
ATOM 771 N N . ALA A 1 95 ? -4.918 -2.425 4.074 1.00 86.25 95 ALA A N 1
ATOM 772 C CA . ALA A 1 95 ? -4.382 -3.413 5.010 1.00 86.25 95 ALA A CA 1
ATOM 773 C C . ALA A 1 95 ? -4.074 -2.792 6.385 1.00 86.25 95 ALA A C 1
ATOM 775 O O . ALA A 1 95 ? -4.479 -3.330 7.417 1.00 86.25 95 ALA A O 1
ATOM 776 N N . LEU A 1 96 ? -3.428 -1.620 6.410 1.00 82.50 96 LEU A N 1
ATOM 777 C CA . LEU A 1 96 ? -3.112 -0.906 7.652 1.00 82.50 96 LEU A CA 1
ATOM 778 C C . LEU A 1 96 ? -4.346 -0.270 8.317 1.00 82.50 96 LEU A C 1
ATOM 780 O O . LEU A 1 96 ? -4.335 -0.034 9.524 1.00 82.50 96 LEU A O 1
ATOM 784 N N . LYS A 1 97 ? -5.417 0.006 7.568 1.00 80.12 97 LYS A N 1
ATOM 785 C CA . LYS A 1 97 ? -6.672 0.547 8.109 1.00 80.12 97 LYS A CA 1
ATOM 786 C C . LYS A 1 97 ? -7.485 -0.510 8.856 1.00 80.12 97 LYS A C 1
ATOM 788 O O . LYS A 1 97 ? -8.076 -0.197 9.888 1.00 80.12 97 LYS A O 1
ATOM 793 N N . TYR A 1 98 ? -7.524 -1.735 8.336 1.00 77.44 98 TYR A N 1
ATOM 794 C CA . TYR A 1 98 ? -8.341 -2.821 8.886 1.00 77.44 98 TYR A CA 1
ATOM 795 C C . TYR A 1 98 ? -7.569 -3.763 9.828 1.00 77.44 98 TYR A C 1
ATOM 797 O O . TYR A 1 98 ? -8.163 -4.695 10.374 1.00 77.44 98 TYR A O 1
ATOM 805 N N . GLN A 1 99 ? -6.270 -3.533 10.056 1.00 76.81 99 GLN A N 1
ATOM 806 C CA . GLN A 1 99 ? -5.499 -4.306 11.033 1.00 76.81 99 GLN A CA 1
ATOM 807 C C . GLN A 1 99 ? -5.863 -3.966 12.487 1.00 76.81 99 GLN A C 1
ATOM 809 O O . GLN A 1 99 ? -6.349 -2.880 12.808 1.00 76.81 99 GLN A O 1
ATOM 814 N N . VAL A 1 100 ? -5.554 -4.895 13.393 1.00 70.44 100 VAL A N 1
ATOM 815 C CA . VAL A 1 100 ? -5.670 -4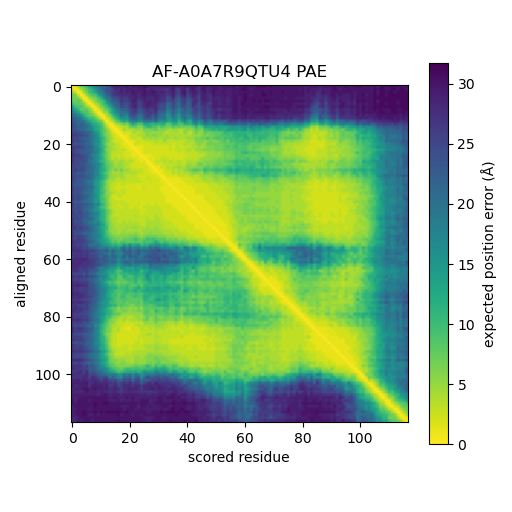.678 14.840 1.00 70.44 100 VAL A CA 1
ATOM 816 C C . VAL A 1 100 ? -4.552 -3.750 15.309 1.00 70.44 100 VAL A C 1
ATOM 818 O O . VAL A 1 100 ? -3.376 -4.019 15.064 1.00 70.44 100 VAL A O 1
ATOM 821 N N . LYS A 1 101 ? -4.894 -2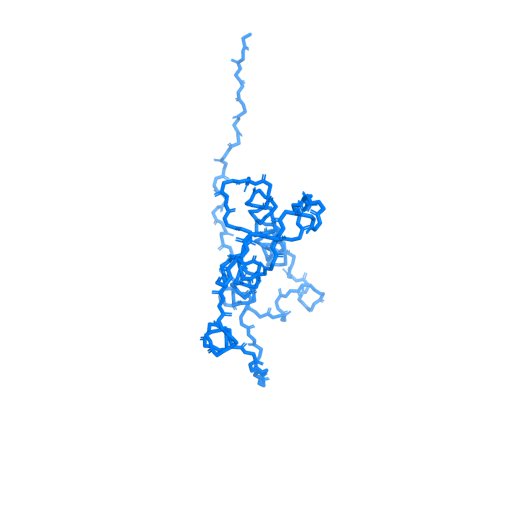.687 16.043 1.00 67.44 101 LYS A N 1
ATOM 822 C CA . LYS A 1 101 ? -3.895 -1.852 16.718 1.00 67.44 101 LYS A CA 1
ATOM 823 C C . LYS A 1 101 ? -3.334 -2.597 17.925 1.00 67.44 101 LYS A C 1
ATOM 825 O O . LYS A 1 101 ? -3.956 -2.649 18.979 1.00 67.44 101 LYS A O 1
ATOM 830 N N . THR A 1 102 ? -2.140 -3.161 17.789 1.00 67.06 102 THR A N 1
ATOM 831 C CA . THR A 1 102 ? -1.430 -3.820 18.901 1.00 67.06 102 THR A CA 1
ATOM 832 C C . THR A 1 102 ? -0.576 -2.848 19.727 1.00 67.06 102 THR A C 1
ATOM 834 O O . THR A 1 102 ? 0.112 -3.276 20.647 1.00 67.06 102 THR A O 1
ATOM 837 N N . GLY A 1 103 ? -0.577 -1.553 19.380 1.00 59.50 103 GLY A N 1
ATOM 838 C CA . GLY A 1 103 ? 0.257 -0.503 19.984 1.00 59.50 103 GLY A CA 1
ATOM 839 C C . GLY A 1 103 ? -0.294 0.119 21.270 1.00 59.50 103 GLY A C 1
ATOM 840 O O . GLY A 1 103 ? 0.312 1.037 21.814 1.00 59.50 103 GLY A O 1
ATOM 841 N N . GLU A 1 104 ? -1.420 -0.369 21.777 1.00 54.44 104 GLU A N 1
ATOM 842 C CA . GLU A 1 104 ? -1.983 0.095 23.036 1.00 54.44 104 GLU A CA 1
ATOM 843 C C . GLU A 1 104 ? -1.557 -0.863 24.151 1.00 54.44 104 GLU A C 1
ATOM 845 O O . GLU A 1 104 ? -1.743 -2.076 24.049 1.00 54.44 104 GLU A O 1
ATOM 850 N N . SER A 1 105 ? -0.947 -0.317 25.208 1.00 52.91 105 SER A N 1
ATOM 851 C CA . SER A 1 105 ? -0.659 -1.038 26.447 1.00 52.91 105 SER A CA 1
ATOM 852 C C . SER A 1 105 ? -1.989 -1.484 27.044 1.00 52.91 105 SER A C 1
ATOM 854 O O . SER A 1 105 ? -2.589 -0.762 27.838 1.00 52.91 105 SER A O 1
ATOM 856 N N . PHE A 1 106 ? -2.472 -2.644 26.609 1.00 47.53 106 PHE A N 1
ATOM 857 C CA . PHE A 1 106 ? -3.670 -3.279 27.126 1.00 47.53 106 PHE A CA 1
ATOM 858 C C . PHE A 1 106 ? -3.522 -3.354 28.652 1.00 47.53 106 PHE A C 1
ATOM 860 O O . PHE A 1 106 ? -2.567 -3.978 29.128 1.00 47.53 106 PHE A O 1
ATOM 867 N N . PRO A 1 107 ? -4.388 -2.702 29.448 1.00 51.12 107 PRO A N 1
ATOM 868 C CA . PRO A 1 107 ? -4.426 -2.995 30.870 1.00 51.12 107 PRO A CA 1
ATOM 869 C C . PRO A 1 107 ? -4.771 -4.480 31.034 1.00 51.12 107 PRO A C 1
ATOM 871 O O . PRO A 1 107 ? -5.532 -5.033 30.237 1.00 51.12 107 PRO A O 1
ATOM 874 N N . GLU A 1 108 ? -4.160 -5.126 32.030 1.00 53.28 108 GLU A N 1
ATOM 875 C CA . GLU A 1 108 ? -4.274 -6.566 32.268 1.00 53.28 108 GLU A CA 1
ATOM 876 C C . GLU A 1 108 ? -5.719 -7.103 32.137 1.00 53.28 108 GLU A C 1
ATOM 878 O O . GLU A 1 108 ? -6.671 -6.397 32.484 1.00 53.28 108 GLU A O 1
ATOM 883 N N . PRO A 1 109 ? -5.898 -8.382 31.744 1.00 54.59 109 PRO A N 1
ATOM 884 C CA . PRO A 1 109 ? -7.195 -9.024 31.475 1.00 54.59 109 PRO A CA 1
ATOM 885 C C . PRO A 1 109 ? -8.270 -8.967 32.578 1.00 54.59 109 PRO A C 1
ATOM 887 O O . PRO A 1 109 ? -9.381 -9.452 32.366 1.00 54.59 109 PRO A O 1
ATOM 890 N N . GLN A 1 110 ? -7.993 -8.405 33.756 1.00 44.78 110 GLN A N 1
ATOM 891 C CA . GLN A 1 110 ? -8.941 -8.369 34.872 1.00 44.78 110 GLN A CA 1
ATOM 892 C C . GLN A 1 110 ? -10.139 -7.423 34.664 1.00 44.78 110 GLN A C 1
ATOM 894 O O . GLN A 1 110 ? -11.110 -7.514 35.412 1.00 44.78 110 GLN A O 1
ATOM 899 N N . SER A 1 111 ? -10.143 -6.557 33.645 1.00 42.47 111 SER A N 1
ATOM 900 C CA . SER A 1 111 ? -11.267 -5.639 33.383 1.00 42.47 111 SER A CA 1
ATOM 901 C C . SER A 1 111 ? -12.391 -6.220 32.505 1.00 42.47 111 SER A C 1
ATOM 903 O O . SER A 1 111 ? -13.463 -5.620 32.425 1.00 42.47 111 SER A O 1
ATOM 905 N N . TYR A 1 112 ? -12.214 -7.404 31.900 1.00 47.91 112 TYR A N 1
ATOM 906 C CA . TYR A 1 112 ? -13.203 -8.007 30.985 1.00 47.91 112 TYR A CA 1
ATOM 907 C C . TYR A 1 112 ? -14.354 -8.772 31.669 1.00 47.91 112 TYR A C 1
ATOM 909 O O . TYR A 1 112 ? -15.256 -9.261 30.990 1.00 47.91 112 TYR A O 1
ATOM 917 N N . TYR A 1 113 ? -14.397 -8.833 33.003 1.00 43.88 113 TYR A N 1
ATOM 918 C CA . TYR A 1 113 ? -15.426 -9.576 33.750 1.00 43.88 113 TYR A CA 1
ATOM 919 C C . TYR A 1 113 ? -16.785 -8.868 33.920 1.00 43.88 113 TYR A C 1
ATOM 921 O O . TYR A 1 113 ? -17.584 -9.281 34.754 1.00 43.88 113 TYR A O 1
ATOM 929 N N . ASN A 1 114 ? -17.107 -7.853 33.111 1.00 41.41 114 ASN A N 1
ATOM 930 C CA . ASN A 1 114 ? -18.420 -7.188 33.150 1.00 41.41 114 ASN A CA 1
ATOM 931 C C . ASN A 1 114 ? -19.236 -7.344 31.857 1.00 41.41 114 ASN A C 1
ATOM 933 O O . ASN A 1 114 ? -19.974 -6.440 31.476 1.00 41.41 114 ASN A O 1
ATOM 937 N N . MET A 1 115 ? -19.174 -8.513 31.214 1.00 39.75 115 MET A N 1
ATOM 938 C CA . MET A 1 115 ? -20.262 -8.967 30.342 1.00 39.75 115 MET A CA 1
ATOM 939 C C . MET A 1 115 ? -21.084 -10.003 31.113 1.00 39.75 115 MET A C 1
ATOM 941 O O . MET A 1 115 ? -20.864 -11.209 31.032 1.00 39.75 115 MET A O 1
ATOM 945 N N . ARG A 1 116 ? -21.976 -9.493 31.964 1.00 35.91 116 ARG A N 1
ATOM 946 C CA . ARG A 1 116 ? -22.972 -10.287 32.683 1.00 35.91 116 ARG A CA 1
ATOM 947 C C . ARG A 1 116 ? -24.067 -10.652 31.674 1.00 35.91 116 ARG A C 1
ATOM 949 O O . ARG A 1 116 ? -24.629 -9.747 31.060 1.00 35.91 116 ARG A O 1
ATOM 956 N N . LEU A 1 117 ? -24.288 -11.954 31.477 1.00 38.72 117 LEU A N 1
ATOM 957 C CA . LEU A 1 117 ? -25.507 -12.491 30.861 1.00 38.72 117 LEU A CA 1
ATOM 958 C C . LEU A 1 117 ? -26.734 -12.106 31.697 1.00 38.72 117 LEU A C 1
ATOM 960 O O . LEU A 1 117 ? -26.587 -12.037 32.943 1.00 38.72 117 LEU A O 1
#

Solvent-accessible surface area (backbone atoms only — not comparable to full-atom values): 7629 Å² total; per-residue (Å²): 135,90,80,80,84,91,80,79,78,80,72,92,71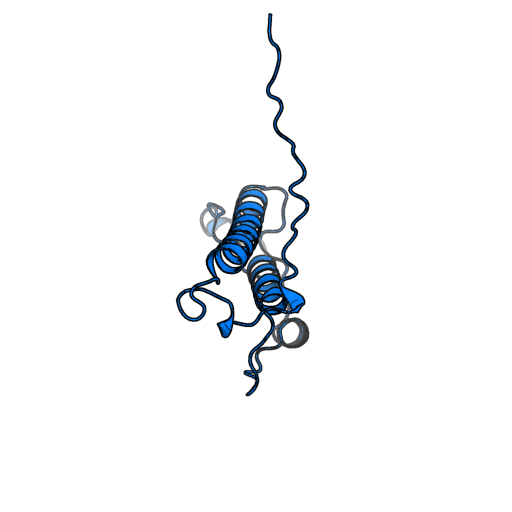,80,77,68,43,72,81,32,43,76,62,49,19,67,87,70,25,91,78,8,62,64,58,38,50,52,54,53,50,54,51,49,50,49,52,51,54,48,51,57,54,53,71,37,86,88,50,77,61,56,76,88,68,56,73,72,55,47,59,70,74,44,84,83,74,83,68,94,64,87,65,34,46,43,54,55,52,50,51,54,46,50,54,66,65,66,43,76,58,79,77,58,87,72,73,68,82,81,76,69,82,77,77,75,129

Secondary structure (DSSP, 8-state):
-----------S----GGG--GGGSTTT-TTTHHHHHHHHHHHHHHHHHHHHHHH-TTS-S-----HHHHHHHS-----SSPPPHHHHHHHHHHHHHHS----S----GGGGTT---

Mean predicted aligned error: 12.81 Å

Nearest PDB structures (foldseek):
  2okk-assembly1_A-2  TM=9.665E-01  e=2.431E-06  Homo sapiens
  7lz6-assembly1_B  TM=9.419E-01  e=1.435E-05  Homo sapiens
  6zek-assembly1_C  TM=9.441E-01  e=1.732E-03  Mus musculus
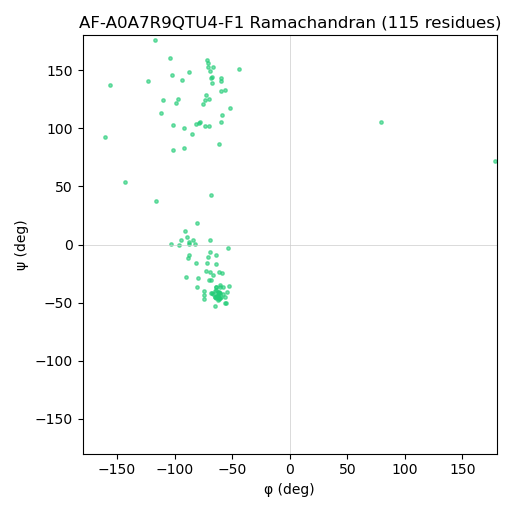  2jis-assembly1_B  TM=9.610E-01  e=2.949E-03  Homo sapiens
  6enz-assembly1_A  TM=8.971E-01  e=2.965E-02  Mus musculus

Sequence (117 aa):
MESSGKRNKVDNNTINLSKLKYTDLFPIDENGSKPTKEFLLQVMEICLDFIDKSNDRTTKILEFHKPEELKKLFDFSIPDEPLDIQQIVNDCRDALKYQVKTGESFPEPQSYYNMRL

Foldseek 3Di:
DDDDDPDDPPPPCPDDQQPDFPCLAPPNDPNSPVVNVNLVVLLVVLVVVLVVLLPDPVHDQADDDDPVRVCVVDDPDDDPDTHGSVVVSVNSNVCSRHDGSPPDPPDDPPVPPPPDD